Protein AF-A0AA35T3Q6-F1 (afdb_monomer)

Solvent-accessible surface area (backbone atoms only — not comparable to full-atom values): 6267 Å² total; per-residue (Å²): 139,81,81,81,84,76,82,74,84,73,63,84,90,68,76,74,75,74,83,64,79,90,48,75,74,41,70,28,36,35,49,53,90,99,51,72,72,39,59,22,31,27,34,52,34,93,86,54,91,55,44,36,67,48,84,51,98,91,45,49,31,32,25,30,35,36,79,53,94,64,84,45,66,51,78,41,46,50,97,38,48,42,78,80,72,84,85,64,75,85,76,77,79,80,80,133

Organism: Geodia barretti (NCBI:txid519541)

Sequence (96 aa):
CAIPEEKEKVDRKKRRYTFSLLESGQLVWAKMAGFCPWPAVVSPDPWSDGQSVVEEREGRIYHVEFLGKDHTHNWIVEDKASNSSWCMGRKERGND

pLDDT: mean 72.6, std 18.16, range [38.81, 92.56]

Secondary structure (DSSP, 8-state):
-----------TT----------TT-EEEE--TTS--EEEEE---TTTTT--EEEETTEEEEEEEE-SSS--EEEEEGGGEESS--SS--------

Structure (mmCIF, N/CA/C/O backbone):
data_AF-A0AA35T3Q6-F1
#
_entry.id   AF-A0AA35T3Q6-F1
#
loop_
_atom_site.group_PDB
_atom_site.id
_atom_site.type_symbol
_atom_site.label_atom_id
_atom_site.label_alt_id
_atom_site.label_comp_id
_atom_site.label_asym_id
_atom_site.label_entity_id
_atom_site.label_seq_id
_atom_site.pdbx_PDB_ins_code
_atom_site.Cartn_x
_atom_site.Cartn_y
_atom_site.Cartn_z
_atom_site.occupancy
_atom_site.B_iso_or_equiv
_atom_site.auth_seq_id
_atom_site.auth_comp_id
_atom_site.auth_asym_id
_atom_site.auth_atom_id
_atom_site.pdbx_PDB_model_num
ATOM 1 N N . CYS A 1 1 ? -26.111 -23.085 -6.951 1.00 38.81 1 CYS A N 1
ATOM 2 C CA . CYS A 1 1 ? -25.819 -22.378 -5.689 1.00 38.81 1 CYS A CA 1
ATOM 3 C C . CYS A 1 1 ? -26.105 -20.896 -5.893 1.00 38.81 1 CYS A C 1
ATOM 5 O O . CYS A 1 1 ? -25.262 -20.206 -6.444 1.00 38.81 1 CYS A O 1
ATOM 7 N N . ALA A 1 2 ? -27.310 -20.432 -5.561 1.00 44.91 2 ALA A N 1
ATOM 8 C CA . ALA A 1 2 ? -27.639 -19.009 -5.574 1.00 44.91 2 ALA A CA 1
ATOM 9 C C . ALA A 1 2 ? -27.666 -18.551 -4.116 1.00 44.91 2 ALA A C 1
ATOM 11 O O . ALA A 1 2 ? -28.457 -19.071 -3.332 1.00 44.91 2 ALA A O 1
ATOM 12 N N . ILE A 1 3 ? -26.755 -17.655 -3.743 1.00 60.19 3 ILE A N 1
ATOM 13 C CA . ILE A 1 3 ? -26.819 -16.982 -2.445 1.00 60.19 3 ILE A CA 1
ATOM 14 C C . ILE A 1 3 ? -28.035 -16.048 -2.512 1.00 60.19 3 ILE A C 1
ATOM 16 O O . ILE A 1 3 ? -28.107 -15.253 -3.451 1.00 60.19 3 ILE A O 1
ATOM 20 N N . PRO A 1 4 ? -29.016 -16.152 -1.600 1.00 51.91 4 PRO A N 1
ATOM 21 C CA . PRO A 1 4 ? -30.126 -15.217 -1.590 1.00 51.91 4 PRO A CA 1
ATOM 22 C C . PRO A 1 4 ? -29.591 -13.845 -1.168 1.00 51.91 4 PRO A C 1
ATOM 24 O O . PRO A 1 4 ? -29.026 -13.691 -0.088 1.00 51.91 4 PRO A O 1
ATOM 27 N N . GLU A 1 5 ? -29.729 -12.859 -2.051 1.00 61.12 5 GLU A N 1
ATOM 28 C CA . GLU A 1 5 ? -29.370 -11.466 -1.789 1.00 61.12 5 GLU A CA 1
ATOM 29 C C . GLU A 1 5 ? -30.395 -10.872 -0.810 1.00 61.12 5 GLU A C 1
ATOM 31 O O . GLU A 1 5 ? -31.435 -10.334 -1.199 1.00 61.12 5 GLU A O 1
ATOM 36 N N . GLU A 1 6 ? -30.138 -11.027 0.487 1.00 60.00 6 GLU A N 1
ATOM 37 C CA . GLU A 1 6 ? -30.921 -10.360 1.520 1.00 60.00 6 GLU A CA 1
ATOM 38 C C . GLU A 1 6 ? -30.561 -8.868 1.528 1.00 60.00 6 GLU A C 1
ATOM 40 O O . GLU A 1 6 ? -29.432 -8.464 1.808 1.00 60.00 6 GLU A O 1
ATOM 45 N N . LYS A 1 7 ? -31.533 -8.028 1.154 1.00 52.00 7 LYS A N 1
ATOM 46 C CA . LYS A 1 7 ? -31.385 -6.570 1.081 1.00 52.00 7 LYS A CA 1
ATOM 47 C C . LYS A 1 7 ? -31.410 -5.971 2.481 1.00 52.00 7 LYS A C 1
ATOM 49 O O . LYS A 1 7 ? -32.430 -5.434 2.918 1.00 52.00 7 LYS A O 1
ATOM 54 N N . GLU A 1 8 ? -30.282 -6.040 3.174 1.00 58.88 8 GLU A N 1
ATOM 55 C CA . GLU A 1 8 ? -30.096 -5.320 4.428 1.00 58.88 8 GLU A CA 1
ATOM 56 C C . GLU A 1 8 ? -30.229 -3.809 4.162 1.00 58.88 8 GLU A C 1
ATOM 58 O O . GLU A 1 8 ? -29.474 -3.204 3.393 1.00 58.88 8 GLU A O 1
ATOM 63 N N . LYS A 1 9 ? -31.248 -3.174 4.755 1.00 45.53 9 LYS A N 1
ATOM 64 C CA . LYS A 1 9 ? -31.476 -1.726 4.652 1.00 45.53 9 LYS A CA 1
ATOM 65 C C . LYS A 1 9 ? -30.436 -1.002 5.504 1.0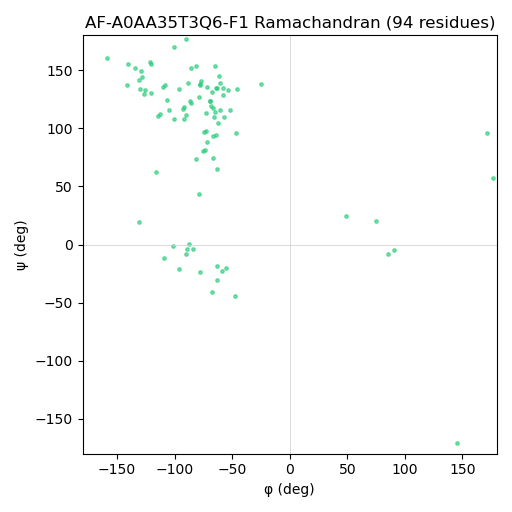0 45.53 9 LYS A C 1
ATOM 67 O O . LYS A 1 9 ? -30.711 -0.613 6.634 1.00 45.53 9 LYS A O 1
ATOM 72 N N . VAL A 1 10 ? -29.235 -0.825 4.959 1.00 53.97 10 VAL A N 1
ATOM 73 C CA . VAL A 1 10 ? -28.157 -0.096 5.633 1.00 53.97 10 VAL A CA 1
ATOM 74 C C . VAL A 1 10 ? -28.560 1.374 5.776 1.00 53.97 10 VAL A C 1
ATOM 76 O O . VAL A 1 10 ? -28.616 2.119 4.794 1.00 53.97 10 VAL A O 1
ATOM 79 N N . ASP A 1 11 ? -28.843 1.797 7.009 1.00 52.66 11 ASP A N 1
ATOM 80 C CA . ASP A 1 11 ? -29.111 3.192 7.358 1.00 52.66 11 ASP A CA 1
ATOM 81 C C . ASP A 1 11 ? -27.911 4.068 6.945 1.00 52.66 11 ASP A C 1
ATOM 83 O O . ASP A 1 11 ? -26.817 4.008 7.519 1.00 52.66 11 ASP A O 1
ATOM 87 N N . ARG A 1 12 ? -28.119 4.900 5.914 1.00 57.41 12 ARG A N 1
ATOM 88 C CA . ARG A 1 12 ? -27.111 5.819 5.358 1.00 57.41 12 ARG A CA 1
ATOM 89 C C . ARG A 1 12 ? -26.517 6.770 6.403 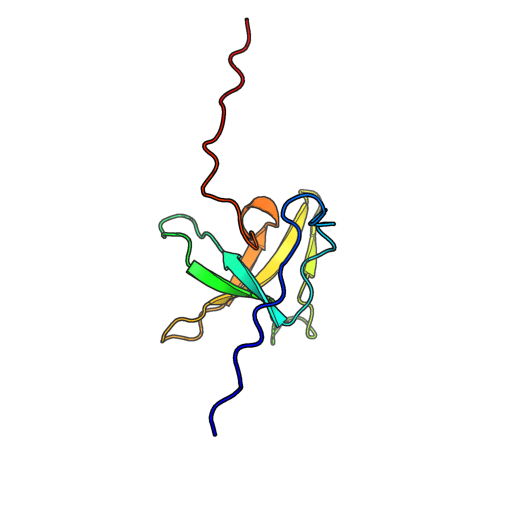1.00 57.41 12 ARG A C 1
ATOM 91 O O . ARG A 1 12 ? -25.441 7.302 6.149 1.00 57.41 12 ARG A O 1
ATOM 98 N N . LYS A 1 13 ? -27.179 7.008 7.542 1.00 56.25 13 LYS A N 1
ATOM 99 C CA . LYS A 1 13 ? -26.759 7.999 8.547 1.00 56.25 13 LYS A CA 1
ATOM 100 C C . LYS A 1 13 ? -25.804 7.471 9.617 1.00 56.25 13 LYS A C 1
ATOM 102 O O . LYS A 1 13 ? -25.337 8.278 10.419 1.00 56.25 13 LYS A O 1
ATOM 107 N N . LYS A 1 14 ? -25.468 6.174 9.647 1.00 47.66 14 LYS A N 1
ATOM 108 C CA . LYS A 1 14 ? -24.629 5.620 10.730 1.00 47.66 14 LYS A CA 1
ATOM 109 C C . LYS A 1 14 ? -23.439 4.765 10.305 1.00 47.66 14 LYS A C 1
ATOM 111 O O . LYS A 1 14 ? -22.862 4.082 11.144 1.00 47.66 14 LYS A O 1
ATOM 116 N N . ARG A 1 15 ? -22.973 4.876 9.060 1.00 52.72 15 ARG A N 1
ATOM 117 C CA . ARG A 1 15 ? -21.603 4.449 8.731 1.00 52.72 15 ARG A CA 1
ATOM 118 C C . ARG A 1 15 ? -20.616 5.547 9.126 1.00 52.72 15 ARG A C 1
ATOM 120 O O . ARG A 1 15 ? -20.088 6.264 8.284 1.00 52.72 15 ARG A O 1
ATOM 127 N N . ARG A 1 16 ? -20.383 5.694 10.436 1.00 48.56 16 ARG A N 1
ATOM 128 C CA . ARG A 1 16 ? -19.122 6.265 10.925 1.00 48.56 16 ARG A CA 1
ATOM 129 C C . ARG A 1 16 ? -18.048 5.250 10.553 1.00 48.56 16 ARG A C 1
ATOM 131 O O . ARG A 1 16 ? -17.851 4.286 11.279 1.00 48.56 16 ARG A O 1
ATOM 138 N N . TYR A 1 17 ? -17.416 5.436 9.398 1.00 49.50 17 TYR A N 1
ATOM 139 C CA . TYR A 1 17 ? -16.166 4.754 9.099 1.00 49.50 17 TYR A CA 1
ATOM 140 C C . TYR A 1 17 ? -15.143 5.268 10.110 1.00 49.50 17 TYR A C 1
ATOM 142 O O . TYR A 1 17 ? -14.558 6.334 9.938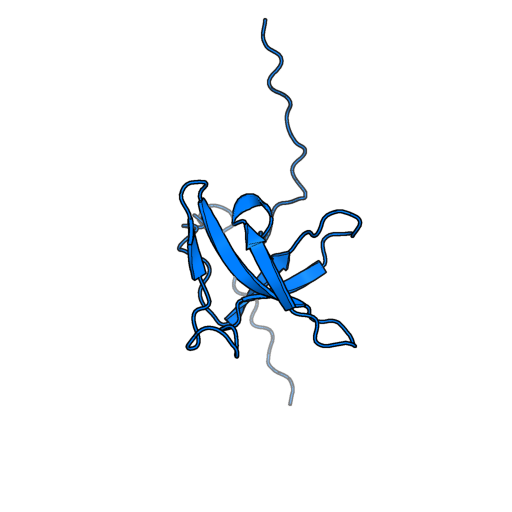 1.00 49.50 17 TYR A O 1
ATOM 150 N N . THR A 1 18 ? -14.977 4.557 11.219 1.00 44.66 18 THR A N 1
ATOM 151 C CA . THR A 1 18 ? -13.695 4.566 11.911 1.00 44.66 18 THR A CA 1
ATOM 152 C C . THR A 1 18 ? -12.718 3.979 10.905 1.00 44.66 18 THR A C 1
ATOM 154 O O . THR A 1 18 ? -12.792 2.788 10.613 1.00 44.66 18 THR A O 1
ATOM 157 N N . PHE A 1 19 ? -11.885 4.829 10.297 1.00 54.28 19 PHE A N 1
ATOM 158 C CA . P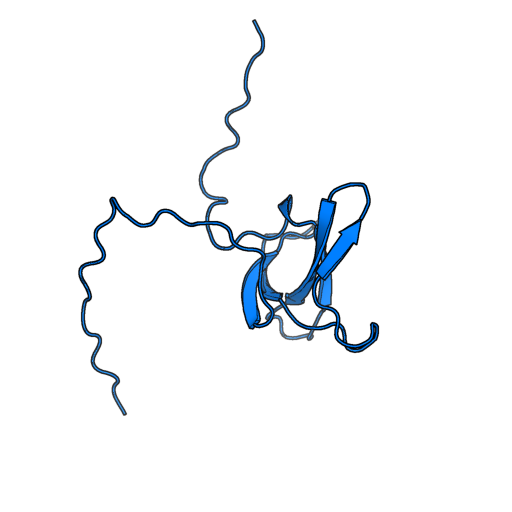HE A 1 19 ? -10.689 4.396 9.578 1.00 54.28 19 PHE A CA 1
ATOM 159 C C . PHE A 1 19 ? -9.732 3.829 10.628 1.00 54.28 19 PHE A C 1
ATOM 161 O O . PHE A 1 19 ? -8.801 4.480 11.090 1.00 54.28 19 PHE A O 1
ATOM 168 N N . SER A 1 20 ? -10.065 2.638 11.109 1.00 57.31 20 SER A N 1
ATOM 169 C CA . SER A 1 20 ? -9.096 1.755 11.720 1.00 57.31 20 SER A CA 1
ATOM 170 C C . SER A 1 20 ? -8.067 1.454 10.634 1.00 57.31 20 SER A C 1
ATOM 172 O O . SER A 1 20 ? -8.449 1.305 9.472 1.00 57.31 20 SER A O 1
ATOM 174 N N . LEU A 1 21 ? -6.793 1.443 11.019 1.00 71.88 21 LEU A N 1
ATOM 175 C CA . LEU A 1 21 ? -5.655 0.958 10.235 1.00 71.88 21 LEU A CA 1
ATOM 176 C C . LEU A 1 21 ? -6.051 -0.078 9.176 1.00 71.88 21 LEU A C 1
ATOM 178 O O . LEU A 1 21 ? -6.838 -0.979 9.470 1.00 71.88 21 LEU A O 1
ATOM 182 N N . LEU A 1 22 ? -5.485 0.031 7.972 1.00 79.38 22 LEU A N 1
ATOM 183 C CA . LEU A 1 22 ? -5.733 -0.969 6.941 1.00 79.38 22 LEU A CA 1
ATOM 184 C C . LEU A 1 22 ? -5.145 -2.311 7.389 1.00 79.38 22 LEU A C 1
ATOM 186 O O . LEU A 1 22 ? -3.933 -2.451 7.547 1.00 79.38 22 LEU A O 1
ATOM 190 N N . GLU A 1 23 ? -6.017 -3.282 7.631 1.00 81.75 23 GLU A N 1
ATOM 191 C CA . GLU A 1 23 ? -5.621 -4.632 8.029 1.00 81.75 23 GLU A CA 1
ATOM 192 C C . GLU A 1 23 ? -5.212 -5.454 6.803 1.00 81.75 23 GLU A C 1
ATOM 194 O O . GLU A 1 23 ? -5.697 -5.235 5.687 1.00 81.75 23 GLU A O 1
ATOM 199 N N . SER A 1 24 ? -4.348 -6.448 7.010 1.00 84.62 24 SER A N 1
ATOM 200 C CA . SER A 1 24 ? -4.024 -7.417 5.967 1.00 84.62 24 SER A CA 1
ATOM 201 C C . SER A 1 24 ? -5.290 -8.136 5.482 1.00 84.62 24 SER A C 1
ATOM 203 O O . SER A 1 24 ? -6.147 -8.553 6.258 1.00 84.62 24 SER A O 1
ATOM 205 N N . GLY A 1 25 ? -5.428 -8.256 4.164 1.00 86.56 25 GLY A N 1
ATOM 206 C CA . GLY A 1 25 ? -6.602 -8.796 3.483 1.00 86.56 25 GLY A CA 1
ATOM 207 C C . GLY A 1 25 ? -7.665 -7.757 3.113 1.00 86.56 25 GLY A C 1
ATOM 208 O O . GLY A 1 25 ? -8.629 -8.109 2.433 1.00 86.56 25 GLY A O 1
ATOM 209 N N . GLN A 1 26 ? -7.516 -6.485 3.500 1.00 86.62 26 GLN A N 1
ATOM 210 C CA . GLN A 1 26 ? -8.459 -5.440 3.093 1.00 86.62 26 GLN A CA 1
ATOM 211 C C . GLN A 1 26 ? -8.238 -4.975 1.651 1.00 86.62 26 GLN A C 1
ATOM 213 O O . GLN A 1 26 ? -7.108 -4.799 1.199 1.00 86.62 26 GLN A O 1
ATOM 218 N N . LEU A 1 27 ? -9.345 -4.739 0.941 1.00 88.44 27 LEU A N 1
ATOM 219 C CA . LEU A 1 27 ? -9.346 -4.203 -0.417 1.00 88.44 27 LEU A CA 1
ATOM 220 C C . LEU A 1 27 ? -9.285 -2.673 -0.390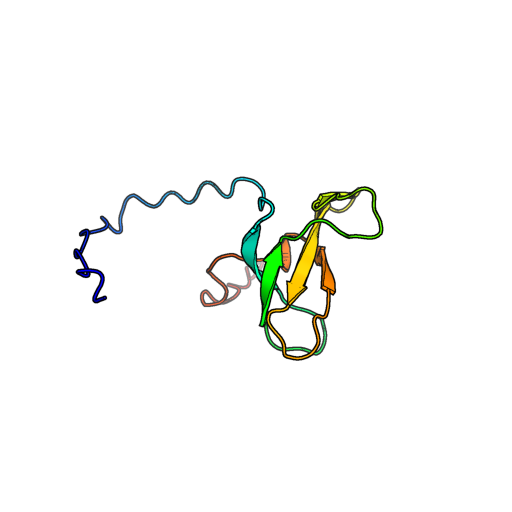 1.00 88.44 27 LEU A C 1
ATOM 222 O O . LEU A 1 27 ? -10.198 -2.023 0.118 1.00 88.44 27 LEU A O 1
ATOM 226 N N . VAL A 1 28 ? -8.256 -2.124 -1.023 1.00 88.94 28 VAL A N 1
ATOM 227 C CA . VAL A 1 28 ? -7.984 -0.694 -1.156 1.00 88.94 28 VAL A CA 1
ATOM 228 C C . VAL A 1 28 ? -7.944 -0.288 -2.629 1.00 88.94 28 VAL A C 1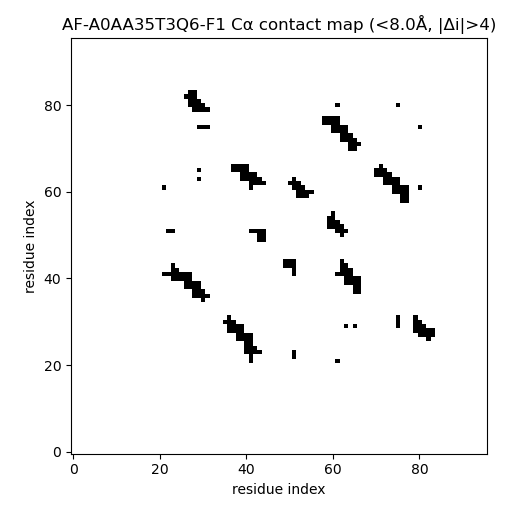
ATOM 230 O O . VAL A 1 28 ? -7.617 -1.072 -3.519 1.00 88.94 28 VAL A O 1
ATOM 233 N N . TRP A 1 29 ? -8.219 0.982 -2.906 1.00 88.00 29 TRP A N 1
ATOM 234 C CA . TRP A 1 29 ? -7.815 1.618 -4.154 1.00 88.00 29 TRP A CA 1
ATOM 235 C C . TRP A 1 29 ? -6.463 2.277 -3.939 1.00 88.00 29 TRP A C 1
ATOM 237 O O . TRP A 1 29 ? -6.368 3.299 -3.253 1.00 88.00 29 TRP A O 1
ATOM 247 N N . ALA A 1 30 ? -5.427 1.684 -4.522 1.00 88.56 30 ALA A N 1
ATOM 248 C CA . ALA A 1 30 ? -4.070 2.192 -4.446 1.00 88.56 30 ALA A CA 1
ATOM 249 C C . ALA A 1 30 ? -3.750 3.023 -5.691 1.00 88.56 30 ALA A C 1
ATOM 251 O O . ALA A 1 30 ? -4.030 2.626 -6.827 1.00 88.56 30 ALA A O 1
ATOM 252 N N . LYS A 1 31 ? -3.156 4.202 -5.488 1.00 87.38 31 LYS A N 1
ATOM 253 C CA . LYS A 1 31 ? -2.722 5.080 -6.579 1.00 87.38 31 LYS A CA 1
ATOM 254 C C . LYS A 1 31 ? -1.202 5.190 -6.632 1.00 87.38 31 LYS A C 1
ATOM 256 O O . LYS A 1 31 ? -0.589 5.855 -5.798 1.00 87.38 31 LYS A O 1
ATOM 261 N N . MET A 1 32 ? -0.611 4.649 -7.695 1.00 85.56 32 MET A N 1
ATOM 262 C CA . MET A 1 32 ? 0.777 4.938 -8.061 1.00 85.56 32 MET A CA 1
ATOM 263 C C . MET A 1 32 ? 0.888 6.201 -8.923 1.00 85.56 32 MET A C 1
ATOM 265 O O . MET A 1 32 ? -0.031 6.570 -9.662 1.00 85.56 32 MET A O 1
ATOM 269 N N . ALA A 1 33 ? 2.034 6.878 -8.834 1.00 83.44 33 ALA A N 1
ATOM 270 C CA . ALA A 1 33 ? 2.349 7.983 -9.732 1.00 83.44 33 ALA A CA 1
ATOM 271 C C . ALA A 1 33 ? 2.449 7.464 -11.177 1.00 83.44 33 ALA A C 1
ATOM 273 O O . ALA A 1 33 ? 3.049 6.424 -11.419 1.00 83.44 33 ALA A O 1
ATOM 274 N N . GLY A 1 34 ? 1.831 8.169 -12.126 1.00 85.38 34 GLY A N 1
ATOM 275 C CA . GLY A 1 34 ? 1.785 7.752 -13.533 1.00 85.38 34 GLY A CA 1
ATOM 276 C C . GLY A 1 34 ? 0.659 6.775 -13.894 1.00 85.38 34 GLY A C 1
ATOM 277 O O . GLY A 1 34 ? 0.411 6.578 -15.078 1.00 85.38 34 GLY A O 1
ATOM 278 N N . PHE A 1 35 ? -0.080 6.238 -12.914 1.00 85.06 35 PHE A N 1
ATOM 279 C CA . PHE A 1 35 ? -1.181 5.300 -13.152 1.00 85.06 35 PHE A CA 1
ATOM 280 C C . PHE A 1 35 ? -2.523 5.798 -12.589 1.00 85.06 35 PHE A C 1
ATOM 282 O O . PHE A 1 35 ? -2.603 6.639 -11.676 1.00 85.06 35 PHE A O 1
ATOM 289 N N . CYS A 1 36 ? -3.611 5.279 -13.158 1.00 87.69 36 CYS A N 1
ATOM 290 C CA . CYS A 1 36 ? -4.944 5.406 -12.578 1.00 87.69 36 CYS A CA 1
ATOM 291 C C . CYS A 1 36 ? -5.003 4.652 -11.236 1.00 87.69 36 CYS A C 1
ATOM 293 O O . CYS A 1 36 ? -4.241 3.706 -11.041 1.00 87.69 36 CYS A O 1
ATOM 295 N N . PRO A 1 37 ? -5.881 5.054 -10.299 1.00 87.19 37 PRO A N 1
ATOM 296 C CA . PRO A 1 37 ? -6.157 4.243 -9.119 1.00 87.19 37 PRO A CA 1
ATOM 297 C C . PRO A 1 37 ? -6.553 2.826 -9.537 1.00 87.19 37 PRO A C 1
ATOM 299 O O . PRO A 1 37 ? -7.385 2.661 -10.431 1.00 87.19 37 PRO A O 1
ATOM 302 N N . TRP A 1 38 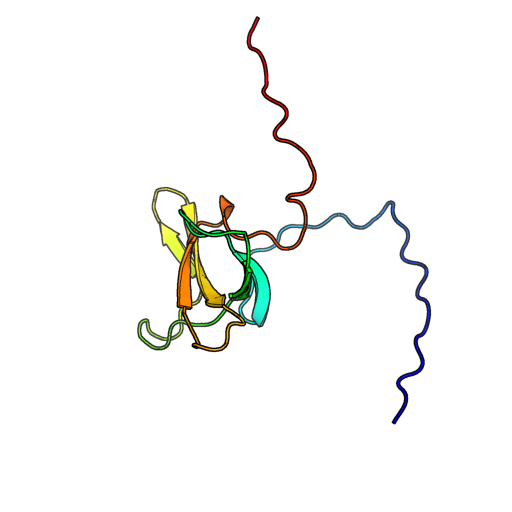? -5.959 1.827 -8.898 1.00 89.25 38 TRP A N 1
ATOM 303 C CA . TRP A 1 38 ? -6.167 0.422 -9.226 1.00 89.25 38 TRP A CA 1
ATOM 304 C C . TRP A 1 38 ? -6.538 -0.357 -7.960 1.00 89.25 38 TRP A C 1
ATOM 306 O O . TRP A 1 38 ? -6.042 -0.016 -6.880 1.00 89.25 38 TRP A O 1
ATOM 316 N N . PRO A 1 39 ? -7.423 -1.365 -8.051 1.00 91.12 39 PRO A N 1
ATOM 317 C CA . PRO A 1 39 ? -7.773 -2.171 -6.894 1.00 91.12 39 PRO A CA 1
ATOM 318 C C . PRO A 1 39 ? -6.568 -3.008 -6.451 1.00 91.12 39 PRO A C 1
ATOM 320 O O . PRO A 1 39 ? -5.921 -3.678 -7.261 1.00 91.12 39 PRO A O 1
ATOM 323 N N . ALA A 1 40 ? -6.281 -2.964 -5.157 1.00 91.44 40 ALA A N 1
ATOM 324 C CA . ALA A 1 40 ? -5.198 -3.694 -4.522 1.00 91.44 40 ALA A CA 1
ATOM 325 C C . ALA A 1 40 ? -5.644 -4.230 -3.160 1.00 91.44 40 ALA A C 1
ATOM 327 O O . ALA A 1 40 ? -6.568 -3.701 -2.548 1.00 91.44 40 ALA A O 1
ATOM 328 N N . VAL A 1 41 ? -5.004 -5.286 -2.683 1.00 91.88 41 VAL A N 1
ATOM 329 C CA . VAL A 1 41 ? -5.249 -5.878 -1.367 1.00 91.88 41 VAL A CA 1
ATOM 330 C C . VAL A 1 41 ? -4.043 -5.607 -0.489 1.00 91.88 41 VAL A C 1
ATOM 332 O O . VAL A 1 41 ? -2.914 -5.779 -0.937 1.00 91.88 41 VAL A O 1
ATOM 335 N N . VAL A 1 42 ? -4.263 -5.195 0.758 1.00 91.31 42 VAL A N 1
ATOM 336 C CA . VAL A 1 42 ? -3.175 -5.102 1.738 1.00 91.31 42 VAL A CA 1
ATOM 337 C C . VAL A 1 42 ? -2.675 -6.508 2.029 1.00 91.31 42 VAL A C 1
ATOM 339 O O . VAL A 1 42 ? -3.430 -7.345 2.519 1.00 91.31 42 VAL A O 1
ATOM 342 N N . SER A 1 43 ? -1.420 -6.793 1.718 1.00 90.25 43 SER A N 1
ATOM 343 C CA . SER A 1 43 ? -0.836 -8.121 1.894 1.00 90.25 43 SER A CA 1
ATOM 344 C C . SER A 1 43 ? 0.474 -8.015 2.668 1.00 90.25 43 SER A C 1
ATOM 346 O O . SER A 1 43 ? 1.145 -6.989 2.592 1.00 90.25 43 SER A O 1
ATOM 348 N N . PRO A 1 44 ? 0.842 -9.032 3.458 1.00 88.69 44 PRO A N 1
ATOM 349 C CA . PRO A 1 44 ? 2.168 -9.088 4.058 1.00 88.69 44 PRO A CA 1
ATOM 350 C C . PRO A 1 44 ? 3.233 -9.210 2.961 1.00 88.69 44 PRO A C 1
ATOM 352 O O . PRO A 1 44 ? 3.074 -10.006 2.035 1.00 88.69 44 PRO A O 1
ATOM 355 N N . ASP A 1 45 ? 4.306 -8.431 3.062 1.00 84.94 45 ASP A N 1
ATOM 356 C CA . ASP A 1 45 ? 5.424 -8.512 2.123 1.00 84.94 45 ASP A CA 1
ATOM 357 C C . ASP A 1 45 ? 6.178 -9.844 2.341 1.00 84.94 45 ASP A C 1
ATOM 359 O O . ASP A 1 45 ? 6.611 -10.132 3.468 1.00 84.94 45 ASP A O 1
ATOM 363 N N . PRO A 1 46 ? 6.336 -10.685 1.297 1.00 78.62 46 PRO A N 1
ATOM 364 C CA . PRO A 1 46 ? 7.071 -11.946 1.392 1.00 78.62 46 PRO A CA 1
ATOM 365 C C . PRO A 1 46 ?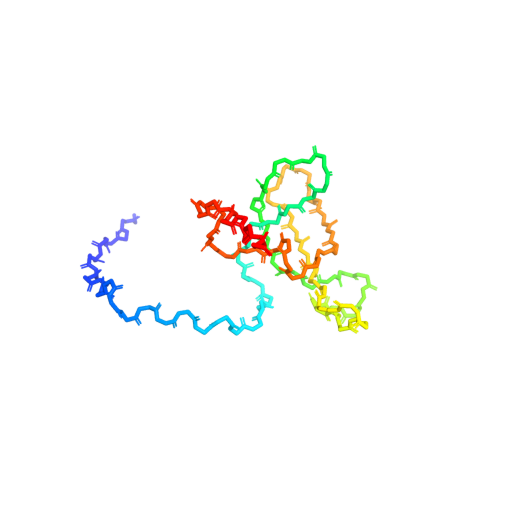 8.557 -11.760 1.732 1.00 78.62 46 PRO A C 1
ATOM 367 O O . PRO A 1 46 ? 9.198 -12.720 2.158 1.00 78.62 46 PRO A O 1
ATOM 370 N N . TRP A 1 47 ? 9.109 -10.557 1.544 1.00 79.94 47 TRP A N 1
ATOM 371 C CA . TRP A 1 47 ? 10.514 -10.244 1.796 1.00 79.94 47 TRP A CA 1
ATOM 372 C C . TRP A 1 47 ? 10.786 -9.625 3.171 1.00 79.94 47 TRP A C 1
ATOM 374 O O . TRP A 1 47 ? 11.925 -9.691 3.635 1.00 79.94 47 TRP A O 1
ATOM 384 N N . SER A 1 48 ? 9.783 -9.039 3.835 1.00 70.31 48 SER A N 1
ATOM 385 C CA . SER A 1 48 ? 9.965 -8.298 5.093 1.00 70.31 48 SER A CA 1
ATOM 386 C C . SER A 1 48 ? 9.240 -8.947 6.280 1.00 70.31 48 SER A C 1
ATOM 388 O O . SER A 1 48 ? 8.326 -8.359 6.859 1.00 70.31 48 SER A O 1
ATOM 390 N N . ASP A 1 49 ? 9.620 -10.181 6.632 1.00 78.19 49 ASP A N 1
ATOM 391 C CA . ASP A 1 49 ? 9.097 -10.940 7.789 1.00 78.19 49 ASP A CA 1
ATOM 392 C C . ASP A 1 49 ? 7.553 -10.976 7.900 1.00 78.19 49 ASP A C 1
ATOM 394 O O . ASP A 1 49 ? 6.988 -11.155 8.980 1.00 78.19 49 ASP A O 1
ATOM 398 N N . GLY A 1 50 ? 6.840 -10.805 6.782 1.00 78.81 50 GLY A N 1
ATOM 399 C CA . GLY A 1 50 ? 5.380 -10.774 6.747 1.00 78.81 50 GLY A CA 1
ATOM 400 C C . GLY A 1 50 ? 4.744 -9.485 7.286 1.00 78.81 50 GLY A C 1
ATOM 401 O O . GLY A 1 50 ? 3.568 -9.485 7.656 1.00 78.81 50 GLY A O 1
ATOM 402 N N . GLN A 1 51 ? 5.486 -8.380 7.346 1.00 82.69 51 GLN A N 1
ATOM 403 C CA . GLN A 1 51 ? 4.928 -7.074 7.690 1.00 82.69 51 GLN A CA 1
ATOM 404 C C . GLN A 1 51 ? 4.063 -6.536 6.544 1.00 82.69 51 GLN A C 1
ATOM 406 O O . GLN A 1 51 ? 4.429 -6.609 5.376 1.00 82.69 51 GLN A O 1
ATOM 411 N N . SER A 1 52 ? 2.893 -5.995 6.884 1.00 83.38 52 SER A N 1
ATOM 412 C CA . SER A 1 52 ? 1.977 -5.340 5.932 1.00 83.38 52 SER A CA 1
ATOM 413 C C . SER A 1 52 ? 1.912 -3.825 6.118 1.00 83.38 52 SER A C 1
ATOM 415 O O . SER A 1 52 ? 1.376 -3.121 5.265 1.00 83.38 52 SER A O 1
ATOM 417 N N . VAL A 1 53 ? 2.467 -3.319 7.222 1.00 87.62 53 VAL A N 1
ATOM 418 C CA . VAL A 1 53 ? 2.507 -1.901 7.565 1.00 87.62 53 VAL A CA 1
ATOM 419 C C . VAL A 1 53 ? 3.851 -1.560 8.194 1.00 87.62 53 VAL A C 1
ATOM 421 O O . VAL A 1 53 ? 4.355 -2.299 9.040 1.00 87.62 53 VAL A O 1
ATOM 424 N N . VAL A 1 54 ? 4.403 -0.424 7.786 1.00 87.31 54 VAL A N 1
ATOM 425 C CA . VAL A 1 54 ? 5.604 0.178 8.362 1.00 87.31 54 VAL A CA 1
ATOM 426 C C . VAL A 1 54 ? 5.266 1.612 8.762 1.00 87.31 54 VAL A C 1
ATOM 428 O O . VAL A 1 54 ? 4.637 2.353 8.004 1.00 87.31 54 VAL A O 1
ATOM 431 N N . GLU A 1 55 ? 5.653 1.996 9.977 1.00 86.31 55 GLU A N 1
ATOM 432 C CA . GLU A 1 55 ? 5.563 3.378 10.450 1.00 86.31 55 GLU A CA 1
ATOM 433 C C . GLU A 1 55 ? 6.866 4.112 10.120 1.00 86.31 55 GLU A C 1
ATOM 435 O O . GLU A 1 55 ? 7.919 3.824 10.688 1.00 86.31 55 GLU A O 1
ATOM 440 N N . GLU A 1 56 ? 6.791 5.069 9.197 1.00 84.19 56 GLU A N 1
ATOM 441 C CA . GLU A 1 56 ? 7.879 5.990 8.875 1.00 84.19 56 GLU A CA 1
ATOM 442 C C . GLU A 1 56 ? 7.659 7.354 9.548 1.00 84.19 56 GLU A C 1
ATOM 444 O O . GLU A 1 56 ? 6.596 7.640 10.106 1.00 84.19 56 GLU A O 1
ATOM 449 N N . ARG A 1 57 ? 8.673 8.230 9.511 1.00 80.56 57 ARG A N 1
ATOM 450 C CA . ARG A 1 57 ? 8.593 9.565 10.138 1.00 80.56 57 ARG A CA 1
ATOM 451 C C . ARG A 1 57 ? 7.512 10.434 9.493 1.00 80.56 57 ARG A C 1
ATOM 453 O O . ARG A 1 57 ? 6.917 11.272 10.164 1.00 80.56 57 ARG A O 1
ATOM 460 N N . GLU A 1 58 ? 7.271 10.224 8.205 1.00 77.31 58 GLU A N 1
ATOM 461 C CA . GLU A 1 58 ? 6.331 10.968 7.372 1.00 77.31 58 GLU A CA 1
ATOM 462 C C . GLU A 1 58 ? 4.918 10.358 7.360 1.00 77.31 58 GLU A C 1
ATOM 464 O O . GLU A 1 58 ? 3.994 10.984 6.837 1.00 77.31 58 GLU A O 1
ATOM 469 N N . GLY A 1 59 ? 4.724 9.168 7.940 1.00 82.44 59 GLY A N 1
ATOM 470 C CA . GLY A 1 59 ? 3.427 8.498 8.015 1.00 82.44 59 GLY A CA 1
ATOM 471 C C . GLY A 1 59 ? 3.514 6.977 7.905 1.00 82.44 59 GLY A C 1
ATOM 472 O O . GLY A 1 59 ? 4.587 6.382 7.944 1.00 82.44 59 GLY A O 1
ATOM 473 N N . ARG A 1 60 ? 2.352 6.334 7.769 1.00 85.94 60 ARG A N 1
ATOM 474 C CA . ARG A 1 60 ? 2.248 4.883 7.583 1.00 85.94 60 ARG A CA 1
ATOM 475 C C . ARG A 1 60 ? 2.325 4.510 6.115 1.00 85.94 60 ARG A C 1
ATOM 477 O O . ARG A 1 60 ? 1.702 5.151 5.265 1.00 85.94 60 ARG A O 1
ATOM 484 N N . ILE A 1 61 ? 3.047 3.435 5.837 1.00 89.38 61 ILE A N 1
ATOM 485 C CA . ILE A 1 61 ? 3.146 2.841 4.510 1.00 89.38 61 ILE A CA 1
ATOM 486 C C . ILE A 1 61 ? 2.637 1.412 4.595 1.00 89.38 61 ILE A C 1
ATOM 488 O O . ILE A 1 61 ? 3.037 0.656 5.476 1.00 89.38 61 ILE A O 1
ATOM 492 N N . TYR A 1 62 ? 1.739 1.059 3.685 1.00 90.38 62 TYR A N 1
ATOM 493 C CA . TYR A 1 62 ? 1.150 -0.266 3.601 1.00 90.38 62 TYR A CA 1
ATOM 494 C C . TYR A 1 62 ? 1.697 -1.000 2.388 1.00 90.38 62 TYR A C 1
ATOM 496 O O . TYR A 1 62 ? 1.795 -0.430 1.297 1.00 90.38 62 TYR A O 1
ATOM 504 N N . HIS A 1 63 ? 2.014 -2.273 2.569 1.00 92.12 63 HIS A N 1
ATOM 505 C CA . HIS A 1 63 ? 2.305 -3.158 1.458 1.00 92.12 63 HIS A CA 1
ATOM 506 C C . HIS A 1 63 ? 0.991 -3.614 0.823 1.00 92.12 63 HIS A C 1
ATOM 508 O O . HIS A 1 63 ? 0.081 -4.097 1.504 1.00 92.12 63 HIS A O 1
ATOM 514 N N . VAL A 1 64 ? 0.873 -3.426 -0.489 1.00 91.62 64 VAL A N 1
ATOM 515 C CA . VAL A 1 64 ? -0.328 -3.786 -1.241 1.00 91.62 64 VAL A CA 1
ATOM 516 C C . VAL A 1 64 ? 0.026 -4.589 -2.483 1.00 91.62 64 VAL A C 1
ATOM 518 O O . VAL A 1 64 ? 0.992 -4.286 -3.183 1.00 91.62 64 VAL A O 1
ATOM 521 N N . GLU A 1 65 ? -0.803 -5.578 -2.792 1.00 92.56 65 GLU A N 1
ATOM 522 C CA . GLU A 1 65 ? -0.748 -6.367 -4.019 1.00 92.56 65 GLU A CA 1
ATOM 523 C C . GLU A 1 65 ? -1.894 -5.963 -4.948 1.00 92.56 65 GLU A C 1
ATOM 525 O O . GLU A 1 65 ? -3.068 -5.987 -4.574 1.00 92.56 65 GLU A O 1
ATOM 530 N N . PHE A 1 66 ? -1.562 -5.566 -6.171 1.00 91.56 66 PHE A N 1
ATOM 531 C CA . PHE A 1 66 ? -2.526 -5.135 -7.172 1.00 91.56 66 PHE A CA 1
ATOM 532 C C . PHE A 1 66 ? -3.214 -6.337 -7.807 1.00 91.56 66 PHE A C 1
ATOM 534 O O . PHE A 1 66 ? -2.569 -7.303 -8.208 1.00 91.56 66 PHE A O 1
ATOM 541 N N . LEU A 1 67 ? -4.531 -6.235 -7.998 1.00 88.62 67 LEU A N 1
ATOM 542 C CA . LEU A 1 67 ? -5.353 -7.288 -8.607 1.00 88.62 67 LEU A CA 1
ATOM 543 C C . LEU A 1 67 ? -5.226 -7.319 -10.144 1.00 88.62 67 LEU A C 1
ATOM 545 O O . LEU A 1 67 ? -6.217 -7.380 -10.872 1.00 88.62 67 LEU A O 1
ATOM 549 N N . GLY A 1 68 ? -4.000 -7.190 -10.649 1.00 85.06 68 GLY A N 1
ATOM 550 C CA . GLY A 1 68 ? -3.655 -7.265 -12.065 1.00 85.06 68 GLY A CA 1
ATOM 551 C C . GLY A 1 68 ? -3.321 -8.687 -12.521 1.00 85.06 68 GLY A C 1
ATOM 552 O O . GLY A 1 68 ? -3.293 -9.626 -11.734 1.00 85.06 68 GLY A O 1
ATOM 553 N N . LYS A 1 69 ? -3.058 -8.842 -13.824 1.00 77.75 69 LYS A N 1
ATOM 554 C CA . LYS A 1 69 ? -2.610 -10.118 -14.409 1.00 77.75 69 LYS A CA 1
ATOM 555 C C . LYS A 1 69 ? -1.210 -10.503 -13.930 1.00 77.75 69 LYS A C 1
ATOM 557 O O . LYS A 1 69 ? -0.944 -11.668 -13.656 1.00 77.75 69 LYS A O 1
ATOM 562 N N . ASP A 1 70 ? -0.340 -9.508 -13.846 1.00 81.00 70 ASP A N 1
ATOM 563 C CA . ASP A 1 70 ? 0.974 -9.643 -13.247 1.00 81.00 70 ASP A CA 1
ATOM 564 C C . ASP A 1 70 ? 0.799 -9.243 -11.780 1.00 81.00 70 ASP A C 1
ATOM 566 O O . ASP A 1 70 ? 0.385 -8.111 -11.513 1.00 81.00 70 ASP A O 1
ATOM 570 N N . HIS A 1 71 ? 1.032 -10.184 -10.859 1.00 78.81 71 HIS A N 1
ATOM 571 C CA . HIS A 1 71 ? 0.918 -10.044 -9.397 1.00 78.81 71 HIS A CA 1
ATOM 572 C C . HIS A 1 71 ? 1.916 -9.012 -8.844 1.00 78.81 71 HIS A C 1
ATOM 574 O O . HIS A 1 71 ? 2.887 -9.316 -8.150 1.00 78.81 71 HIS A O 1
ATOM 580 N N . THR A 1 72 ? 1.713 -7.766 -9.247 1.00 88.06 72 THR A N 1
ATOM 581 C CA . THR A 1 72 ? 2.537 -6.620 -8.901 1.00 88.06 72 THR A CA 1
ATOM 582 C C . THR A 1 72 ? 2.193 -6.178 -7.493 1.00 88.06 72 THR A C 1
ATOM 584 O O . THR A 1 72 ? 1.028 -6.120 -7.107 1.00 88.06 72 THR A O 1
ATOM 587 N N . HIS A 1 73 ? 3.217 -5.850 -6.721 1.00 89.50 73 HIS A N 1
ATOM 588 C CA . HIS A 1 73 ? 3.084 -5.396 -5.347 1.00 89.50 73 HIS A CA 1
ATOM 589 C C . HIS A 1 73 ? 3.970 -4.175 -5.126 1.00 89.50 73 HIS A C 1
ATOM 591 O O . HIS A 1 73 ? 4.954 -3.970 -5.843 1.00 89.50 73 HIS A O 1
ATOM 597 N N . ASN A 1 74 ? 3.574 -3.312 -4.197 1.00 90.44 74 ASN A N 1
ATOM 598 C CA . ASN A 1 74 ? 4.348 -2.129 -3.853 1.00 90.44 74 ASN A CA 1
ATOM 599 C C . ASN A 1 74 ? 3.977 -1.604 -2.463 1.00 90.44 74 ASN A C 1
ATOM 601 O O . ASN A 1 74 ? 2.881 -1.845 -1.959 1.00 90.44 74 ASN A O 1
ATOM 605 N N . TRP A 1 75 ? 4.873 -0.811 -1.891 1.00 90.75 75 TRP A N 1
ATOM 606 C CA . TRP A 1 75 ? 4.649 -0.062 -0.665 1.00 90.75 75 TRP A CA 1
ATOM 607 C C . TRP A 1 75 ? 4.006 1.292 -0.995 1.00 90.75 75 TRP A C 1
ATOM 609 O O . TRP A 1 75 ? 4.522 2.072 -1.799 1.00 90.75 75 TRP A O 1
ATOM 619 N N . ILE A 1 76 ? 2.841 1.569 -0.410 1.00 89.38 76 ILE A N 1
ATOM 620 C CA . ILE A 1 76 ? 2.028 2.756 -0.694 1.00 89.38 76 ILE A CA 1
ATOM 621 C C . ILE A 1 76 ? 1.721 3.497 0.607 1.00 89.38 76 ILE A C 1
ATOM 623 O O . ILE A 1 76 ? 1.253 2.913 1.580 1.00 89.38 76 ILE A O 1
ATOM 627 N N . VAL A 1 77 ? 1.969 4.809 0.613 1.00 88.94 77 VAL A N 1
ATOM 628 C CA . VAL A 1 77 ? 1.624 5.686 1.743 1.00 88.94 77 VAL A CA 1
ATOM 629 C C . VAL A 1 77 ? 0.114 5.690 1.987 1.00 88.94 77 VAL A C 1
ATOM 631 O O . VAL A 1 77 ? -0.663 5.661 1.031 1.00 88.94 77 VAL A O 1
ATOM 634 N N . GLU A 1 78 ? -0.296 5.783 3.249 1.00 84.38 78 GLU A N 1
ATOM 635 C CA . GLU A 1 78 ? -1.702 5.768 3.679 1.00 84.38 78 GLU A CA 1
ATOM 636 C C . GLU A 1 78 ? -2.593 6.720 2.861 1.00 84.38 78 GLU A C 1
ATOM 638 O O . GLU A 1 78 ? -3.626 6.310 2.342 1.00 84.38 78 GLU A O 1
ATOM 643 N N . ASP A 1 79 ? -2.139 7.949 2.601 1.00 83.94 79 ASP A N 1
ATOM 644 C CA . ASP A 1 79 ? -2.869 8.947 1.800 1.00 83.94 79 ASP A CA 1
ATOM 645 C C . ASP A 1 79 ? -3.193 8.500 0.360 1.00 83.94 79 ASP A C 1
ATOM 647 O O . ASP A 1 79 ? -4.099 9.032 -0.290 1.00 83.94 79 ASP A O 1
ATOM 651 N N . LYS A 1 80 ? -2.437 7.537 -0.176 1.00 82.44 80 LYS A N 1
ATOM 652 C CA . LYS A 1 80 ? -2.602 6.991 -1.530 1.00 82.44 80 LYS A CA 1
ATOM 653 C C . LYS A 1 80 ? -3.327 5.643 -1.551 1.00 82.44 80 LYS A C 1
ATOM 655 O O . LYS A 1 80 ? -3.562 5.129 -2.648 1.00 82.44 80 LYS A O 1
ATOM 660 N N . ALA A 1 81 ? -3.702 5.103 -0.392 1.00 81.19 81 ALA A N 1
ATOM 661 C CA . ALA A 1 81 ? -4.490 3.887 -0.235 1.00 81.19 81 ALA A CA 1
ATOM 662 C C . ALA A 1 81 ? -5.848 4.236 0.399 1.00 81.19 81 ALA A C 1
ATOM 664 O O . ALA A 1 81 ? -5.934 4.631 1.556 1.00 81.19 81 ALA A O 1
ATOM 665 N N . SER A 1 82 ? -6.943 4.128 -0.360 1.00 74.00 82 SER A N 1
ATOM 666 C CA . SER A 1 82 ? -8.278 4.504 0.134 1.00 74.00 82 SER A CA 1
ATOM 667 C C . SER A 1 82 ? -9.312 3.413 -0.113 1.00 74.00 82 SER A C 1
ATOM 669 O O . SER A 1 82 ? -9.427 2.914 -1.229 1.00 74.00 82 SER A O 1
ATOM 671 N N . ASN A 1 83 ? -10.127 3.096 0.897 1.00 60.69 83 ASN A N 1
ATOM 672 C CA . ASN A 1 83 ? -11.168 2.067 0.775 1.00 60.69 83 ASN A CA 1
ATOM 673 C C . ASN A 1 83 ? -12.420 2.533 0.023 1.00 60.69 83 ASN A C 1
ATOM 675 O O . ASN A 1 83 ? -13.117 1.702 -0.546 1.00 60.69 83 ASN A O 1
ATOM 679 N N . SER A 1 84 ? -12.697 3.841 -0.035 1.00 53.47 84 SER A N 1
ATOM 680 C CA . SER A 1 84 ? -13.765 4.431 -0.862 1.00 53.47 84 SER A CA 1
ATOM 681 C C . SER A 1 84 ? -13.942 5.913 -0.515 1.00 53.47 84 SER A C 1
ATOM 683 O O . SER A 1 84 ? -14.652 6.210 0.441 1.00 53.47 84 SER A O 1
ATOM 685 N N . SER A 1 85 ? -13.322 6.845 -1.253 1.00 46.62 85 SER A N 1
ATOM 686 C CA . SER A 1 85 ? -13.819 8.230 -1.454 1.00 46.62 85 SER A CA 1
ATOM 687 C C . SER A 1 85 ? -12.840 9.091 -2.281 1.00 46.62 85 SER A C 1
ATOM 689 O O . SER A 1 85 ? -12.431 10.168 -1.853 1.00 46.62 85 SER A O 1
ATOM 691 N N . TRP A 1 86 ? -12.486 8.679 -3.502 1.00 48.50 86 TRP A N 1
ATOM 692 C CA . TRP A 1 86 ? -11.837 9.602 -4.457 1.00 48.50 86 TRP A CA 1
ATOM 693 C C . TRP A 1 86 ? -12.846 10.399 -5.307 1.00 48.50 86 TRP A C 1
ATOM 695 O O . TRP A 1 86 ? -12.456 11.239 -6.112 1.00 48.50 86 TRP A O 1
ATOM 705 N N . CYS A 1 87 ? -14.153 10.195 -5.098 1.00 41.69 87 CYS A N 1
ATOM 706 C CA . CYS A 1 87 ? -15.209 10.918 -5.814 1.00 41.69 87 CYS A CA 1
ATOM 707 C C . CYS A 1 87 ? -15.560 12.293 -5.216 1.00 41.69 87 CYS A C 1
ATOM 709 O O . CYS A 1 87 ? -16.380 12.997 -5.800 1.00 41.69 87 CYS A O 1
ATOM 711 N N . MET A 1 88 ? -14.980 12.706 -4.083 1.00 39.03 88 MET A N 1
ATOM 712 C CA . MET A 1 88 ? -15.183 14.066 -3.574 1.00 39.03 88 MET A CA 1
ATOM 713 C C . MET A 1 88 ? -13.978 14.925 -3.927 1.00 39.03 88 MET A C 1
ATOM 715 O O . MET A 1 88 ? -12.887 14.750 -3.391 1.00 39.03 88 MET A O 1
ATOM 719 N N . GLY A 1 89 ? -14.207 15.832 -4.878 1.00 39.81 89 GLY A N 1
ATOM 720 C CA . GLY A 1 89 ? -13.236 16.802 -5.349 1.00 39.81 89 GLY A CA 1
ATOM 721 C C . GLY A 1 89 ? -12.504 17.483 -4.198 1.00 39.81 89 GLY A C 1
ATOM 722 O O . GLY A 1 89 ? -13.104 17.928 -3.219 1.00 39.81 89 GLY A O 1
ATOM 723 N N . ARG A 1 90 ? -11.185 17.561 -4.365 1.00 42.16 90 ARG A N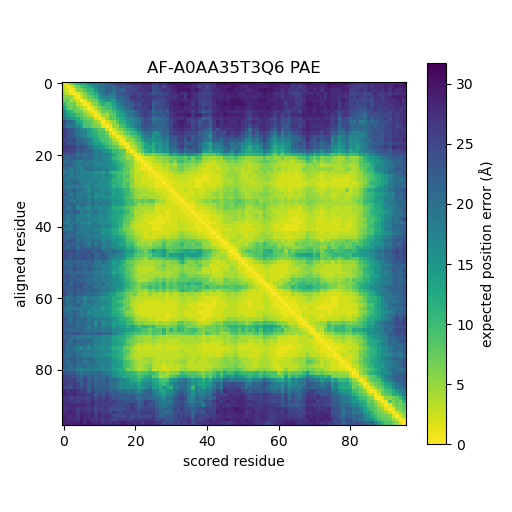 1
ATOM 724 C CA . ARG A 1 90 ? -10.265 18.424 -3.632 1.00 42.16 90 ARG A CA 1
ATOM 725 C C . ARG A 1 90 ? -10.865 19.834 -3.591 1.00 42.16 90 ARG A C 1
ATOM 727 O O . ARG A 1 90 ? -10.746 20.578 -4.556 1.00 42.16 90 ARG A O 1
ATOM 734 N N . LYS A 1 91 ? -11.569 20.192 -2.513 1.00 41.97 91 LYS A N 1
ATOM 735 C CA . LYS A 1 91 ? -11.992 21.576 -2.297 1.00 41.97 91 LYS A CA 1
ATOM 736 C C . LYS A 1 91 ? -10.748 22.336 -1.869 1.00 41.97 91 LYS A C 1
ATOM 738 O O . LYS A 1 91 ? -10.326 22.249 -0.718 1.00 41.97 91 LYS A O 1
ATOM 743 N N . GLU A 1 92 ? -10.123 22.996 -2.836 1.00 44.50 92 GLU A N 1
ATOM 744 C CA . GLU A 1 92 ? -9.070 23.972 -2.599 1.00 44.50 92 GLU A CA 1
ATOM 745 C C . GLU A 1 92 ? -9.597 24.985 -1.574 1.00 44.50 92 GLU A C 1
ATOM 747 O O . GLU A 1 92 ? -10.600 25.665 -1.800 1.00 44.50 92 GLU A O 1
ATOM 752 N N . ARG A 1 93 ? -8.974 25.025 -0.392 1.00 42.16 93 ARG A N 1
ATOM 753 C CA . ARG A 1 93 ? -9.142 26.149 0.527 1.00 42.16 93 ARG A CA 1
ATOM 754 C C . ARG A 1 93 ? -8.377 27.312 -0.093 1.00 42.16 93 ARG A C 1
ATOM 756 O O . ARG A 1 93 ? -7.158 27.367 0.027 1.00 42.16 93 ARG A O 1
ATOM 763 N N . GLY A 1 94 ? -9.101 28.182 -0.794 1.00 39.09 94 GLY A N 1
ATOM 764 C CA . GLY A 1 94 ? -8.636 29.531 -1.084 1.00 39.09 94 GLY A CA 1
ATOM 765 C C . GLY A 1 94 ? -8.354 30.239 0.238 1.00 39.09 94 GLY A C 1
ATOM 766 O O . GLY A 1 94 ? -9.166 30.173 1.160 1.00 39.09 94 GLY A O 1
ATOM 767 N N . ASN A 1 95 ? -7.162 30.811 0.339 1.00 49.41 95 ASN A N 1
ATOM 768 C CA . ASN A 1 95 ? -6.741 31.675 1.426 1.00 49.41 95 ASN A CA 1
ATOM 769 C C . ASN A 1 95 ? -7.076 33.112 1.003 1.00 49.41 95 ASN A C 1
ATOM 771 O O . ASN A 1 95 ? -6.571 33.544 -0.035 1.00 49.41 95 ASN A O 1
ATOM 775 N N . ASP A 1 96 ? -7.952 33.779 1.759 1.00 41.28 96 ASP A N 1
ATOM 776 C CA . ASP A 1 96 ? -8.166 35.235 1.707 1.00 41.28 96 ASP A CA 1
ATOM 777 C C . ASP A 1 96 ? -6.878 36.008 2.050 1.00 41.28 96 ASP A C 1
ATOM 779 O O . ASP A 1 96 ? -6.067 35.495 2.865 1.00 41.28 96 ASP A O 1
#

Nearest PDB structures (foldseek):
  6g3p-assembly1_A  TM=9.455E-01  e=1.119E-04  Homo sapiens
  6g27-assembly1_A  TM=9.233E-01  e=1.911E-04  Homo sapiens
  6g2e-assembly1_A  TM=9.206E-01  e=2.152E-04  Homo sapiens
  6g2o-assembly1_A  TM=9.298E-01  e=3.076E-04  Homo sapiens
  6ue6-assembly5_E  TM=8.863E-01  e=5.918E-04  Homo sapiens

Radius of gyration: 16.62 Å; Cα contacts (8 Å, |Δi|>4): 129; chains: 1; bounding box: 42×58×26 Å

InterPro domains:
  IPR000313 PWWP domain [PF00855] (25-79)
  IPR000313 PWWP domain [PS50812] (24-80)
  IPR000313 PWWP domain [SM00293] (22-85)
  IPR042778 Zinc finger CW-type PWWP domain protein ZCWPW1/ZCWPW2 [PTHR15999] (1-79)

Mean predicted aligned error: 13.12 Å

Foldseek 3Di:
DDDPPDPDPPDPPPPPPPPDDQDAQAWWQADDPPDDGFIWGQWQDPVPPRDQWDADPVAIWGWIFGPDPPRDIDIGGPVRIHNDDPPDDDPPPDDD